Protein AF-A0A3M1EPH2-F1 (afdb_monomer_lite)

Radius of gyration: 22.28 Å; chains: 1; bounding box: 40×47×60 Å

Secondary structure (DSSP, 8-state):
-------STTSSSPPP--------PPP-GGGG-S-TT-HHHHHHHHHHHHHHHHHHHHHHHHHHHH-TT-SHHHHHHHHHHHHHHHHTT-

Structure (mmCIF, N/CA/C/O backbone):
data_AF-A0A3M1EPH2-F1
#
_entry.id   AF-A0A3M1EPH2-F1
#
loop_
_atom_site.group_PDB
_atom_site.id
_atom_site.type_symbol
_atom_site.label_atom_id
_atom_site.label_alt_id
_atom_site.label_comp_id
_atom_site.label_asym_id
_atom_site.label_entity_id
_atom_site.label_seq_id
_atom_site.pdbx_PDB_ins_code
_atom_site.Cartn_x
_atom_site.Cartn_y
_atom_site.Cartn_z
_atom_site.occupancy
_atom_site.B_iso_or_equiv
_atom_site.auth_seq_id
_atom_site.auth_comp_id
_atom_site.auth_asym_id
_atom_site.auth_atom_id
_atom_site.pdbx_PDB_model_num
ATOM 1 N N . LEU A 1 1 ? -7.961 28.310 6.040 1.00 52.00 1 LEU A N 1
ATOM 2 C CA . LEU A 1 1 ? -8.962 27.528 6.799 1.00 52.00 1 LEU A CA 1
ATOM 3 C C . LEU A 1 1 ? -8.251 26.296 7.358 1.00 52.00 1 LEU A C 1
ATOM 5 O O . LEU A 1 1 ? -7.733 25.526 6.560 1.00 52.00 1 LEU A O 1
ATOM 9 N N . PHE A 1 2 ? -8.130 26.138 8.680 1.00 59.25 2 PHE A N 1
ATOM 10 C CA . PHE A 1 2 ? -7.582 24.899 9.255 1.00 59.25 2 PHE A CA 1
ATOM 11 C C . PHE A 1 2 ? -8.599 23.758 9.059 1.00 59.25 2 PHE A C 1
ATOM 13 O O . PHE A 1 2 ? -9.795 23.994 9.251 1.00 59.25 2 PHE A O 1
ATOM 20 N N . PRO A 1 3 ? -8.183 22.543 8.656 1.00 67.38 3 PRO A N 1
ATOM 21 C CA . PRO A 1 3 ? -9.115 21.437 8.478 1.00 67.38 3 PRO A CA 1
ATOM 22 C C . PRO A 1 3 ? -9.688 21.008 9.836 1.00 67.38 3 PRO A C 1
ATOM 24 O O . PRO A 1 3 ? -8.968 20.524 10.706 1.00 67.38 3 PRO A O 1
ATOM 27 N N . PHE A 1 4 ? -11.002 21.165 10.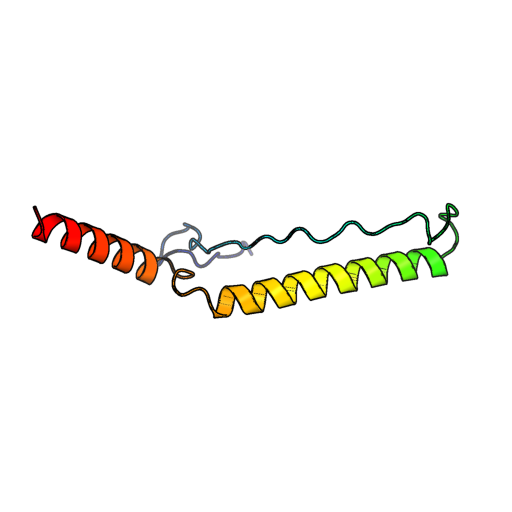016 1.00 61.47 4 PHE A N 1
ATOM 28 C CA . PHE A 1 4 ? -11.724 20.615 11.163 1.00 61.47 4 PHE A CA 1
ATOM 29 C C . PHE A 1 4 ? -11.837 19.098 11.006 1.00 61.47 4 PHE A C 1
ATOM 31 O O . PHE A 1 4 ? -12.708 18.584 10.300 1.00 61.47 4 PHE A O 1
ATOM 38 N N . VAL A 1 5 ? -10.943 18.361 11.659 1.00 63.00 5 VAL A N 1
ATOM 39 C CA . VAL A 1 5 ? -11.028 16.901 11.721 1.00 63.00 5 VAL A CA 1
ATOM 40 C C . VAL A 1 5 ? -12.199 16.540 12.640 1.00 63.00 5 VAL A C 1
ATOM 42 O O . VAL A 1 5 ? -12.150 16.794 13.840 1.00 63.00 5 VAL A O 1
ATOM 45 N N . LYS A 1 6 ? -13.276 15.956 12.092 1.00 60.09 6 LYS A N 1
ATOM 46 C CA . LYS A 1 6 ? -14.393 15.431 12.898 1.00 60.09 6 LYS A CA 1
ATOM 47 C C . LYS A 1 6 ? -13.922 14.208 13.689 1.00 60.09 6 LYS A C 1
ATOM 49 O O . LYS A 1 6 ? -13.934 13.078 13.194 1.00 60.09 6 LYS A O 1
ATOM 54 N N . GLY A 1 7 ? -13.490 14.464 14.916 1.00 67.62 7 GLY A N 1
ATOM 55 C CA . GLY A 1 7 ? -13.048 13.479 15.887 1.00 67.62 7 GLY A CA 1
ATOM 56 C C . GLY A 1 7 ? -14.169 12.632 16.497 1.00 67.62 7 GLY A C 1
ATOM 57 O O . GLY A 1 7 ? -15.203 12.355 15.870 1.00 67.62 7 GLY A O 1
ATOM 58 N N . ILE A 1 8 ? -13.960 12.192 17.738 1.00 73.25 8 ILE A N 1
ATOM 59 C CA . ILE A 1 8 ? -15.000 11.573 18.570 1.00 73.25 8 ILE A CA 1
ATOM 60 C C . ILE A 1 8 ? -15.880 12.687 19.162 1.00 73.25 8 ILE A C 1
ATOM 62 O O . ILE A 1 8 ? -15.453 13.410 20.060 1.00 73.25 8 ILE A O 1
ATOM 66 N N . GLY A 1 9 ? -17.121 12.827 18.688 1.00 68.62 9 GLY A N 1
ATOM 67 C CA . GLY A 1 9 ? -18.055 13.834 19.216 1.00 68.62 9 GLY A CA 1
ATOM 68 C C . GLY A 1 9 ? -17.518 15.273 19.074 1.00 68.62 9 GLY A C 1
ATOM 69 O O . GLY A 1 9 ? -16.937 15.581 18.034 1.00 68.62 9 GLY A O 1
ATOM 70 N N . PRO A 1 10 ? -17.689 16.153 20.083 1.00 79.12 10 PRO A N 1
ATOM 71 C CA . PRO A 1 10 ? -17.162 17.523 20.061 1.00 79.12 10 PRO A CA 1
ATOM 72 C C . PRO A 1 10 ? -15.651 17.604 20.349 1.00 79.12 10 PRO A C 1
ATOM 74 O O . PRO A 1 10 ? -15.109 18.700 20.460 1.00 79.12 10 PRO A O 1
ATOM 77 N N . THR A 1 11 ? -14.962 16.470 20.521 1.00 75.81 11 THR A N 1
ATOM 78 C CA . THR A 1 11 ? -13.543 16.465 20.894 1.00 75.81 11 THR A CA 1
ATOM 79 C C . THR A 1 11 ? -12.635 16.623 19.669 1.00 75.81 11 THR A C 1
ATOM 81 O O . THR A 1 11 ? -12.959 16.122 18.587 1.00 75.81 11 THR A O 1
ATOM 84 N N . PRO A 1 12 ? -11.450 17.238 19.831 1.00 75.06 12 PRO A N 1
ATOM 85 C CA . PRO A 1 12 ? -10.437 17.303 18.778 1.00 75.06 12 PRO A CA 1
ATOM 86 C C . PRO A 1 12 ? -9.701 15.966 18.568 1.00 75.06 12 PRO A C 1
ATOM 88 O O . PRO A 1 12 ? -8.773 15.895 17.765 1.00 75.06 12 PRO A O 1
ATOM 91 N N . LEU A 1 13 ? -10.074 14.899 19.288 1.00 76.69 13 LEU A N 1
ATOM 92 C CA . LEU A 1 13 ? -9.394 13.610 19.207 1.00 76.69 13 LEU A CA 1
ATOM 93 C C . LEU A 1 13 ? -9.788 12.868 17.924 1.00 76.69 13 LEU A C 1
ATOM 95 O O . LEU A 1 13 ? -10.981 12.649 17.697 1.00 76.69 13 LEU A O 1
ATOM 99 N N . PRO A 1 14 ? -8.825 12.415 17.103 1.00 74.00 14 PRO A N 1
ATOM 100 C CA . PRO A 1 14 ? -9.124 11.692 15.874 1.00 74.00 14 PRO A CA 1
ATOM 101 C C . PRO A 1 14 ? -9.891 10.400 16.173 1.00 74.00 14 PRO A C 1
ATOM 103 O O . PRO A 1 14 ? -9.613 9.693 17.142 1.00 74.00 14 PRO A O 1
ATOM 106 N N . ARG A 1 15 ? -10.867 10.066 15.320 1.00 74.56 15 ARG A N 1
ATOM 107 C CA . ARG A 1 15 ? -11.624 8.815 15.449 1.00 74.56 15 ARG A CA 1
ATOM 108 C C . ARG A 1 15 ? -10.678 7.633 15.200 1.00 74.56 15 ARG A C 1
ATOM 110 O O . ARG A 1 15 ? -10.112 7.558 14.108 1.00 74.56 15 ARG A O 1
ATOM 117 N N . PRO A 1 16 ? -10.526 6.692 16.144 1.00 75.75 16 PRO A N 1
ATOM 118 C CA . PRO A 1 16 ? -9.638 5.564 15.932 1.00 75.75 16 PRO A CA 1
ATOM 119 C C . PRO A 1 16 ? -10.239 4.649 14.859 1.00 75.75 16 PRO A C 1
ATOM 121 O O . PRO A 1 16 ? -11.394 4.228 14.935 1.00 75.75 16 PRO A O 1
ATOM 124 N N . VAL A 1 17 ? -9.459 4.376 13.821 1.00 78.00 17 VAL A N 1
ATOM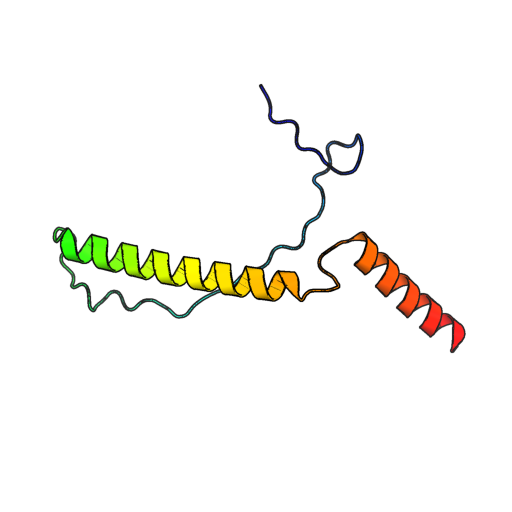 125 C CA . VAL A 1 17 ? -9.844 3.525 12.691 1.00 78.00 17 VAL A CA 1
ATOM 126 C C . VAL A 1 17 ? -8.812 2.422 12.533 1.00 78.00 17 VAL A C 1
ATOM 128 O O . VAL A 1 17 ? -7.617 2.648 12.719 1.00 78.00 17 VAL A O 1
ATOM 131 N N . ARG A 1 18 ? -9.257 1.208 12.192 1.00 85.75 18 ARG A N 1
ATOM 132 C CA . ARG A 1 18 ? -8.326 0.113 11.907 1.00 85.75 18 ARG A CA 1
ATOM 133 C C . ARG A 1 18 ? -7.586 0.398 10.600 1.00 85.75 18 ARG A C 1
ATOM 135 O O . ARG A 1 18 ? -8.221 0.564 9.558 1.00 85.75 18 ARG A O 1
ATOM 142 N N . MET A 1 19 ? -6.259 0.423 10.667 1.00 90.00 19 MET A N 1
ATOM 143 C CA . MET A 1 19 ? -5.388 0.470 9.496 1.00 90.00 19 MET A CA 1
ATOM 144 C C . MET A 1 19 ? -5.098 -0.954 9.023 1.00 90.00 19 MET A C 1
ATOM 146 O O . MET A 1 19 ? -4.945 -1.865 9.838 1.00 90.00 19 MET A O 1
ATOM 150 N N . TYR A 1 20 ? -5.058 -1.140 7.709 1.00 94.06 20 TYR A N 1
ATOM 151 C CA . TYR A 1 20 ? -4.752 -2.416 7.076 1.00 94.06 20 TYR A CA 1
ATOM 152 C C . TYR A 1 20 ? -3.534 -2.213 6.188 1.00 94.06 20 TYR A C 1
ATOM 154 O O . TYR A 1 20 ? -3.502 -1.258 5.415 1.00 94.06 20 TYR A O 1
ATOM 162 N N . PHE A 1 21 ? -2.564 -3.112 6.302 1.00 95.88 21 PHE A N 1
ATOM 163 C CA . PHE A 1 21 ? -1.313 -3.061 5.560 1.00 95.88 21 PHE A CA 1
ATOM 164 C C . PHE A 1 21 ? -1.158 -4.350 4.765 1.00 95.88 21 PHE A C 1
ATOM 166 O O . PHE A 1 21 ? -1.554 -5.421 5.228 1.00 95.88 21 PHE A O 1
ATOM 173 N N . TYR A 1 22 ? -0.603 -4.229 3.568 1.00 96.31 22 TYR A N 1
ATOM 174 C CA . TYR A 1 22 ? -0.290 -5.349 2.698 1.00 96.31 22 TYR A CA 1
ATOM 175 C C . TYR A 1 22 ? 1.057 -5.075 2.044 1.00 96.31 22 TYR A C 1
ATOM 177 O O . TYR A 1 22 ? 1.267 -3.992 1.501 1.00 96.31 22 TYR A O 1
ATOM 185 N N . PHE A 1 23 ? 1.947 -6.057 2.122 1.00 96.69 23 PHE A N 1
ATOM 186 C CA . PHE A 1 23 ? 3.238 -6.053 1.451 1.00 96.69 23 PHE A CA 1
ATOM 187 C C . PHE A 1 23 ? 3.159 -7.107 0.351 1.00 96.69 23 PHE A C 1
ATOM 189 O O . PHE A 1 23 ? 2.940 -8.281 0.646 1.00 96.69 23 PHE A O 1
ATOM 196 N N . GLY A 1 24 ? 3.224 -6.654 -0.899 1.00 95.06 24 GLY A N 1
ATOM 197 C CA . GLY A 1 24 ? 3.176 -7.526 -2.067 1.00 95.06 24 GLY A CA 1
ATOM 198 C C . GLY A 1 24 ? 4.533 -8.141 -2.388 1.00 95.06 24 GLY A C 1
ATOM 199 O O . GLY A 1 24 ? 5.541 -7.830 -1.749 1.00 95.06 24 GLY A O 1
ATOM 200 N N . GLU A 1 25 ? 4.542 -8.988 -3.413 1.00 96.62 25 GLU A N 1
ATOM 201 C CA . GLU A 1 25 ? 5.778 -9.540 -3.957 1.00 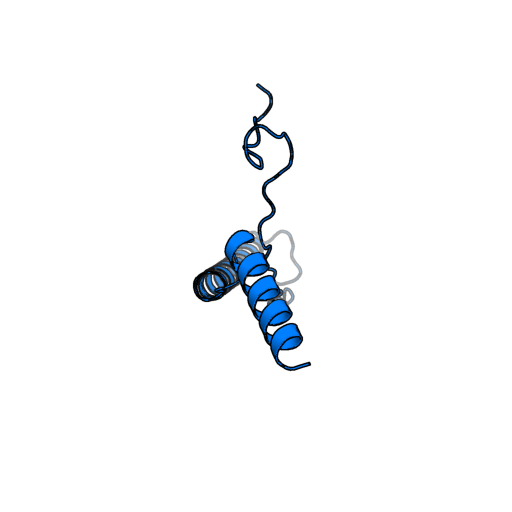96.62 25 GLU A CA 1
ATOM 202 C C . GLU A 1 25 ? 6.678 -8.429 -4.528 1.00 96.62 25 GLU A C 1
ATOM 204 O O . GLU A 1 25 ? 6.170 -7.452 -5.094 1.00 96.62 25 GLU A O 1
ATOM 209 N N . PRO A 1 26 ? 8.011 -8.556 -4.407 1.00 96.88 26 PRO A N 1
ATOM 210 C CA . PRO A 1 26 ? 8.939 -7.620 -5.024 1.00 96.88 26 PRO A CA 1
ATOM 211 C C . PRO A 1 26 ? 8.786 -7.576 -6.549 1.00 96.88 26 PRO A C 1
ATOM 213 O O . PRO A 1 26 ? 8.677 -8.609 -7.209 1.00 96.88 26 PRO A O 1
ATOM 216 N N . ILE A 1 27 ? 8.861 -6.374 -7.118 1.00 95.38 27 ILE A N 1
ATOM 217 C CA . ILE A 1 27 ? 8.922 -6.181 -8.569 1.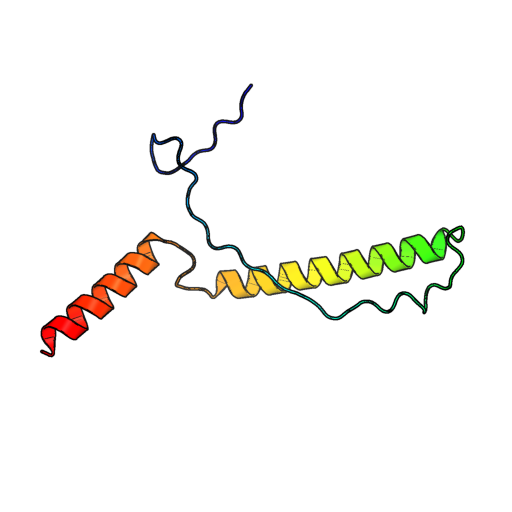00 95.38 27 ILE A CA 1
ATOM 218 C C . ILE A 1 27 ? 10.375 -6.333 -9.025 1.00 95.38 27 ILE A C 1
ATOM 220 O O . ILE A 1 27 ? 11.248 -5.581 -8.583 1.00 95.38 27 ILE A O 1
ATOM 224 N N . ASP A 1 28 ? 10.646 -7.288 -9.921 1.00 94.38 28 ASP A N 1
ATOM 225 C CA . ASP A 1 28 ? 11.96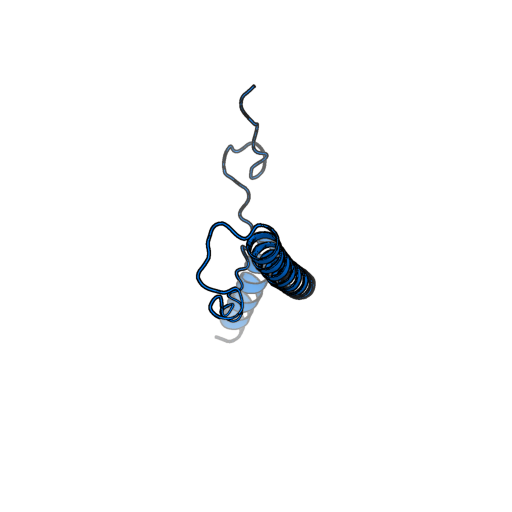6 -7.408 -10.545 1.00 94.38 28 ASP A CA 1
ATOM 226 C C . ASP A 1 28 ? 12.172 -6.274 -11.551 1.00 94.38 28 ASP A C 1
ATOM 228 O O . ASP A 1 28 ? 11.618 -6.273 -12.651 1.00 94.38 28 ASP A O 1
ATOM 232 N N . THR A 1 29 ? 12.991 -5.297 -11.173 1.00 93.00 29 THR A N 1
ATOM 233 C CA . THR A 1 29 ? 13.288 -4.131 -12.006 1.00 93.00 29 THR A CA 1
ATOM 234 C C . THR A 1 29 ? 14.304 -4.430 -13.106 1.00 93.00 29 THR A C 1
ATOM 236 O O . THR A 1 29 ? 14.384 -3.682 -14.079 1.00 93.00 29 THR A O 1
ATOM 239 N N . LYS A 1 30 ? 15.060 -5.537 -13.015 1.00 91.62 30 LYS A N 1
ATOM 240 C CA . LYS A 1 30 ? 16.154 -5.840 -13.956 1.00 91.62 30 LYS A CA 1
ATOM 241 C C . LYS A 1 30 ? 15.655 -6.063 -15.383 1.00 91.62 30 LYS A C 1
ATOM 243 O O . LYS A 1 30 ? 16.375 -5.756 -16.333 1.00 91.62 30 LYS A O 1
ATOM 248 N N . ARG A 1 31 ? 14.421 -6.551 -15.546 1.00 89.75 31 ARG A N 1
ATOM 249 C CA . ARG A 1 31 ? 13.788 -6.766 -16.860 1.00 89.75 31 ARG A CA 1
ATOM 250 C C . ARG A 1 31 ? 13.476 -5.479 -17.624 1.00 89.75 31 ARG A C 1
ATOM 252 O O . ARG A 1 31 ? 13.308 -5.531 -18.837 1.00 89.75 31 ARG A O 1
ATOM 259 N N . PHE A 1 32 ? 13.449 -4.335 -16.941 1.00 88.31 32 PHE A N 1
ATOM 260 C CA . PHE A 1 32 ? 13.272 -3.017 -17.555 1.00 88.31 32 PHE A CA 1
ATOM 261 C C . PHE A 1 32 ? 14.610 -2.364 -17.936 1.00 88.31 32 PHE A C 1
ATOM 263 O O . PHE A 1 32 ? 14.652 -1.194 -18.295 1.00 88.31 32 PHE A O 1
ATOM 270 N N . GLY A 1 33 ? 15.714 -3.115 -17.900 1.00 85.06 33 GLY A N 1
ATOM 271 C CA . GLY A 1 33 ? 17.033 -2.622 -18.282 1.00 85.06 33 GLY A CA 1
ATOM 272 C C . GLY A 1 33 ? 17.667 -1.693 -17.245 1.00 85.06 33 GLY A C 1
ATOM 273 O O . GLY A 1 33 ? 17.134 -1.446 -16.168 1.00 85.06 33 GLY A O 1
ATOM 274 N N . LYS A 1 34 ? 18.871 -1.214 -17.568 1.00 82.00 34 LYS A N 1
ATOM 275 C CA . LYS A 1 34 ? 19.645 -0.283 -16.726 1.00 82.00 34 LYS A CA 1
ATOM 276 C C . LYS A 1 34 ? 19.595 1.160 -17.225 1.00 82.00 34 LYS A C 1
ATOM 278 O O . LYS A 1 34 ? 20.140 2.041 -16.571 1.00 82.00 34 LYS A O 1
ATOM 283 N N . ASP A 1 35 ? 19.010 1.370 -18.399 1.00 80.69 35 ASP A N 1
ATOM 284 C CA . ASP A 1 35 ? 18.978 2.672 -19.043 1.00 80.69 35 ASP A CA 1
ATOM 285 C C . ASP A 1 35 ? 17.846 3.505 -18.446 1.00 80.69 35 ASP A C 1
ATOM 287 O O . ASP A 1 35 ? 16.668 3.267 -18.715 1.00 80.69 35 ASP A O 1
ATOM 291 N N . ALA A 1 36 ? 18.224 4.449 -17.590 1.00 72.56 36 ALA A N 1
ATOM 292 C CA . ALA A 1 36 ? 17.283 5.344 -16.944 1.00 72.56 36 ALA A CA 1
ATOM 293 C C . ALA A 1 36 ? 16.657 6.341 -17.930 1.00 72.56 36 ALA A C 1
ATOM 295 O O . ALA A 1 36 ? 15.635 6.925 -17.583 1.00 72.56 36 ALA A O 1
ATOM 296 N N . GLU A 1 37 ? 17.211 6.515 -19.136 1.00 80.19 37 GLU A N 1
ATOM 297 C CA . GLU A 1 37 ? 16.747 7.492 -20.128 1.00 80.19 37 GLU A CA 1
ATOM 298 C C . GLU A 1 37 ? 15.662 6.936 -21.063 1.00 80.19 37 GLU A C 1
ATOM 300 O O . GLU A 1 37 ? 14.898 7.709 -21.646 1.00 80.19 37 GLU A O 1
ATOM 305 N N . ASP A 1 38 ? 15.469 5.615 -21.102 1.00 89.38 38 ASP A N 1
ATOM 306 C CA . ASP A 1 38 ? 14.397 4.982 -21.877 1.00 89.38 38 ASP A CA 1
ATOM 307 C C . ASP A 1 38 ? 13.016 5.205 -21.232 1.00 89.38 38 ASP A C 1
ATOM 309 O O . ASP A 1 38 ? 12.602 4.534 -20.279 1.00 89.38 38 ASP A O 1
ATOM 313 N N . GLU A 1 39 ? 12.285 6.175 -21.777 1.00 91.56 39 GLU A N 1
ATOM 314 C CA . GLU A 1 39 ? 10.969 6.590 -21.299 1.00 91.56 39 GLU A CA 1
ATOM 315 C C . GLU A 1 39 ? 9.933 5.465 -21.311 1.00 91.56 39 GLU A C 1
ATOM 317 O O . GLU A 1 39 ? 9.179 5.314 -20.344 1.00 91.56 39 GLU A O 1
ATOM 322 N N . ALA A 1 40 ? 9.929 4.631 -22.351 1.00 92.19 40 ALA A N 1
ATOM 323 C CA . ALA A 1 40 ? 8.979 3.533 -22.463 1.00 92.19 40 ALA A CA 1
ATOM 324 C C . ALA A 1 40 ? 9.196 2.509 -21.341 1.00 92.19 40 ALA A C 1
ATOM 326 O O . ALA A 1 40 ? 8.235 2.060 -20.710 1.00 92.19 40 ALA A O 1
ATOM 327 N N . LYS A 1 41 ? 10.458 2.190 -21.030 1.00 92.31 41 LYS A N 1
ATOM 328 C CA . LYS A 1 41 ? 10.796 1.269 -19.934 1.00 92.31 41 LYS A CA 1
ATOM 329 C C . LYS A 1 41 ? 10.440 1.844 -18.563 1.00 92.31 41 LYS A C 1
ATOM 331 O O . LYS A 1 41 ? 9.922 1.110 -17.719 1.00 92.31 41 LYS A O 1
ATOM 336 N N . ARG A 1 42 ? 10.629 3.154 -18.347 1.00 91.25 42 ARG A N 1
ATOM 337 C CA . ARG A 1 42 ? 10.199 3.829 -17.107 1.00 91.25 42 ARG A CA 1
ATOM 338 C C . ARG A 1 42 ? 8.686 3.762 -16.915 1.00 91.25 42 ARG A C 1
ATOM 340 O O . ARG A 1 42 ? 8.225 3.439 -15.819 1.00 91.25 42 ARG A O 1
ATOM 347 N N . PHE A 1 43 ? 7.913 4.054 -17.960 1.00 94.50 43 PHE A N 1
ATOM 348 C CA . PHE A 1 43 ? 6.456 3.983 -17.878 1.00 94.50 43 PHE A CA 1
ATOM 349 C C . PHE A 1 43 ? 5.958 2.557 -17.670 1.00 94.50 43 PHE A C 1
ATOM 351 O O . PHE A 1 43 ? 5.054 2.360 -16.865 1.00 94.50 43 PHE A O 1
ATOM 358 N N . ALA A 1 44 ? 6.585 1.564 -18.301 1.00 94.69 44 ALA A N 1
ATOM 359 C CA . ALA A 1 44 ? 6.234 0.166 -18.084 1.00 94.69 44 ALA A CA 1
ATOM 360 C C . ALA A 1 44 ? 6.440 -0.262 -16.616 1.00 94.69 44 ALA A C 1
ATOM 362 O O . ALA A 1 44 ? 5.534 -0.837 -16.015 1.00 94.69 44 ALA A O 1
ATOM 363 N N . LEU A 1 45 ? 7.580 0.086 -16.002 1.00 94.62 45 LEU A N 1
ATOM 364 C CA . LEU A 1 45 ? 7.831 -0.200 -14.583 1.00 94.62 45 LEU A CA 1
ATOM 365 C C . LEU A 1 45 ? 6.838 0.526 -13.658 1.00 94.62 45 LEU A C 1
ATOM 367 O O . LEU A 1 45 ? 6.344 -0.052 -12.684 1.00 94.62 45 LEU A O 1
ATOM 371 N N . ARG A 1 46 ? 6.544 1.800 -13.948 1.00 95.06 46 ARG A N 1
ATOM 372 C CA . ARG A 1 46 ? 5.556 2.591 -13.201 1.00 95.06 46 ARG A CA 1
ATOM 373 C C . ARG A 1 46 ? 4.185 1.929 -13.241 1.00 95.06 46 ARG A C 1
ATOM 375 O O . ARG A 1 46 ? 3.538 1.821 -12.202 1.00 95.06 46 ARG A O 1
ATOM 382 N N . ASP A 1 47 ? 3.740 1.544 -14.427 1.00 97.44 47 ASP A N 1
ATOM 383 C CA . ASP A 1 47 ? 2.405 1.002 -14.634 1.00 97.44 47 ASP A CA 1
ATOM 384 C C . ASP A 1 47 ? 2.263 -0.367 -13.970 1.00 97.44 47 ASP A C 1
ATOM 386 O O . ASP A 1 47 ? 1.285 -0.595 -13.267 1.00 97.44 47 ASP A O 1
ATOM 390 N N . GLU A 1 48 ? 3.291 -1.213 -14.030 1.00 97.31 48 GLU A N 1
ATOM 391 C CA . GLU A 1 48 ? 3.298 -2.460 -13.267 1.00 97.31 48 GLU A CA 1
ATOM 392 C C . GLU A 1 48 ? 3.246 -2.224 -11.747 1.00 97.31 48 GLU A C 1
ATOM 394 O O . GLU A 1 48 ? 2.504 -2.890 -11.022 1.00 97.31 48 GLU A O 1
ATOM 399 N N . THR A 1 49 ? 3.996 -1.235 -11.252 1.00 97.19 49 THR A N 1
ATOM 400 C CA . THR A 1 49 ? 3.972 -0.863 -9.829 1.00 97.19 49 THR A CA 1
ATOM 401 C C . THR A 1 49 ? 2.593 -0.359 -9.407 1.00 97.19 49 THR A C 1
ATOM 403 O O . THR A 1 49 ? 2.095 -0.739 -8.344 1.00 97.19 49 THR A O 1
ATOM 406 N N . ARG A 1 50 ? 1.954 0.474 -10.238 1.00 98.38 50 ARG A N 1
ATOM 407 C CA . ARG A 1 50 ? 0.575 0.937 -10.030 1.00 98.38 50 ARG A CA 1
ATOM 408 C C . ARG A 1 50 ? -0.364 -0.258 -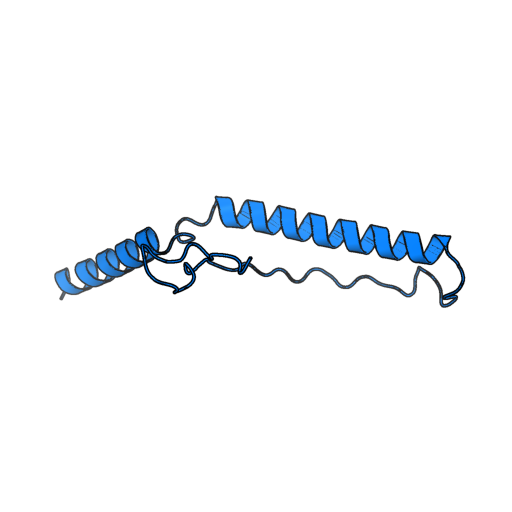9.918 1.00 98.38 50 ARG A C 1
ATOM 410 O O . ARG A 1 50 ? -1.090 -0.354 -8.931 1.00 98.38 50 ARG A O 1
ATOM 417 N N . ASP A 1 51 ? -0.314 -1.168 -10.882 1.00 98.38 51 ASP A N 1
ATOM 418 C CA . ASP A 1 51 ? -1.230 -2.303 -10.957 1.00 98.38 51 ASP A CA 1
ATOM 419 C C . ASP A 1 51 ? -1.070 -3.230 -9.731 1.00 98.38 51 ASP A C 1
ATOM 421 O O . ASP A 1 51 ? -2.063 -3.657 -9.133 1.00 98.38 51 ASP A O 1
ATOM 425 N N . ALA A 1 52 ? 0.165 -3.464 -9.267 1.00 98.31 52 ALA A N 1
ATOM 426 C CA . ALA A 1 52 ? 0.439 -4.226 -8.044 1.00 98.31 52 ALA A CA 1
ATOM 427 C C . ALA A 1 52 ? -0.134 -3.552 -6.780 1.00 98.31 52 ALA A C 1
ATOM 429 O O . ALA A 1 52 ? -0.735 -4.213 -5.923 1.00 98.31 52 ALA A O 1
ATOM 430 N N . VAL A 1 53 ? 0.007 -2.227 -6.663 1.00 98.38 53 VAL A N 1
ATOM 431 C CA . VAL A 1 53 ? -0.558 -1.451 -5.547 1.00 98.38 53 VAL A CA 1
ATOM 432 C C . VAL A 1 53 ? -2.088 -1.475 -5.579 1.00 98.38 53 VAL A C 1
ATOM 434 O O . VAL A 1 53 ? -2.721 -1.699 -4.543 1.00 98.38 53 VAL A O 1
ATOM 437 N N . GLU A 1 54 ? -2.704 -1.291 -6.746 1.00 98.56 54 GLU A N 1
ATOM 438 C CA . GLU A 1 54 ? -4.162 -1.327 -6.915 1.00 98.56 54 GLU A CA 1
ATOM 439 C C . GLU A 1 54 ? -4.750 -2.707 -6.596 1.00 98.56 54 GLU A C 1
ATOM 441 O O . GLU A 1 54 ? -5.786 -2.807 -5.919 1.00 98.56 54 GLU A O 1
ATOM 446 N N . ALA A 1 55 ? -4.061 -3.781 -6.991 1.00 98.25 55 ALA A N 1
ATOM 447 C CA . ALA A 1 55 ? -4.413 -5.144 -6.610 1.00 98.25 55 ALA A CA 1
ATOM 448 C C . ALA A 1 55 ? -4.362 -5.331 -5.082 1.00 98.25 55 ALA A C 1
ATOM 450 O O . ALA A 1 55 ? -5.322 -5.830 -4.483 1.00 98.25 55 ALA A O 1
ATOM 451 N N . GLY A 1 56 ? -3.298 -4.851 -4.428 1.00 98.06 56 GLY A N 1
ATOM 452 C CA . GLY A 1 56 ? -3.162 -4.865 -2.969 1.00 98.06 56 GLY A CA 1
ATOM 453 C C . GLY A 1 56 ? -4.270 -4.080 -2.253 1.00 98.06 56 GLY A C 1
ATOM 454 O O . GLY A 1 56 ? -4.872 -4.567 -1.291 1.00 98.06 56 GLY A O 1
ATOM 455 N N . ILE A 1 57 ? -4.620 -2.891 -2.753 1.00 98.19 57 ILE A N 1
ATOM 456 C CA . ILE A 1 57 ? -5.738 -2.089 -2.230 1.00 98.19 57 ILE A CA 1
ATOM 457 C C . ILE A 1 57 ? -7.060 -2.847 -2.383 1.00 98.19 57 ILE A C 1
ATOM 459 O O . ILE A 1 57 ? -7.859 -2.893 -1.442 1.00 98.19 57 ILE A O 1
ATOM 463 N N . THR A 1 58 ? -7.299 -3.464 -3.540 1.00 98.25 58 THR A N 1
ATOM 464 C CA . THR A 1 58 ? -8.509 -4.251 -3.810 1.00 98.25 58 THR A CA 1
ATOM 465 C C . THR A 1 58 ? -8.631 -5.429 -2.845 1.00 98.25 58 THR A C 1
ATOM 467 O O . THR A 1 58 ? -9.693 -5.631 -2.238 1.00 98.25 58 THR A O 1
ATOM 470 N N . TYR A 1 59 ? -7.530 -6.151 -2.627 1.00 97.31 59 TYR A N 1
ATOM 471 C CA . TYR A 1 59 ? -7.429 -7.214 -1.632 1.00 97.31 59 TYR A CA 1
ATOM 472 C C . TYR A 1 59 ? -7.775 -6.708 -0.222 1.00 97.31 59 TYR A C 1
ATOM 474 O O . TYR A 1 59 ? -8.685 -7.237 0.425 1.00 97.31 59 TYR A O 1
ATOM 482 N N . LEU A 1 60 ? -7.145 -5.619 0.230 1.00 97.31 60 LEU A N 1
ATOM 483 C CA . LEU A 1 60 ? -7.389 -5.039 1.554 1.00 97.31 60 LEU A CA 1
ATOM 484 C C . LEU A 1 60 ? -8.826 -4.538 1.732 1.00 97.31 60 LEU A C 1
ATOM 486 O O . LEU A 1 60 ? -9.408 -4.667 2.811 1.00 97.31 60 LEU A O 1
ATOM 490 N N . ARG A 1 61 ? -9.443 -3.988 0.681 1.00 96.00 61 ARG A N 1
ATOM 491 C CA . ARG A 1 61 ? -10.853 -3.574 0.705 1.00 96.00 61 ARG A CA 1
ATOM 492 C C . ARG A 1 61 ? -11.781 -4.774 0.862 1.00 96.00 61 ARG A C 1
ATOM 494 O O . ARG A 1 61 ? -12.746 -4.678 1.621 1.00 96.00 61 ARG A O 1
ATOM 501 N N . LYS A 1 62 ? -11.495 -5.892 0.185 1.00 96.38 62 LYS A N 1
ATOM 502 C CA . LYS A 1 62 ? -12.243 -7.149 0.347 1.00 96.38 62 LYS A CA 1
ATOM 503 C C . LYS A 1 62 ? -12.100 -7.688 1.769 1.00 96.38 62 LYS A C 1
ATOM 505 O O . LYS A 1 62 ? -13.119 -7.941 2.407 1.00 96.38 62 LYS A O 1
ATOM 510 N N . TYR A 1 63 ? -10.873 -7.746 2.284 1.00 94.75 63 TYR A N 1
ATOM 511 C CA . TYR A 1 63 ? -10.586 -8.168 3.655 1.00 94.75 63 TYR A CA 1
ATOM 512 C C . TYR A 1 63 ? -11.324 -7.299 4.688 1.00 94.75 63 TYR A C 1
ATOM 514 O O . TYR A 1 63 ? -12.063 -7.804 5.530 1.00 94.75 63 TYR A O 1
ATOM 522 N N . ARG A 1 64 ? -11.244 -5.967 4.559 1.00 93.38 64 ARG A N 1
ATOM 523 C CA . ARG A 1 64 ? -11.939 -5.015 5.444 1.00 93.38 64 ARG A CA 1
ATOM 524 C C . ARG A 1 64 ? -13.462 -5.184 5.443 1.00 93.38 64 ARG A C 1
ATOM 526 O O . ARG A 1 64 ? -14.098 -4.902 6.457 1.00 93.38 64 ARG A O 1
ATOM 533 N N . ARG A 1 65 ? -14.082 -5.578 4.324 1.00 92.19 65 ARG A N 1
ATOM 534 C CA . ARG A 1 65 ? -15.541 -5.805 4.280 1.00 92.19 65 ARG A CA 1
ATOM 535 C C . ARG A 1 65 ? -15.964 -6.998 5.136 1.00 92.19 65 ARG A C 1
ATOM 537 O O . ARG A 1 65 ? -17.058 -6.955 5.686 1.00 92.19 65 ARG A O 1
ATOM 544 N N . GLN A 1 66 ? -15.099 -8.001 5.262 1.00 90.69 66 GLN A N 1
ATOM 545 C CA . GLN A 1 66 ? -15.349 -9.228 6.020 1.00 90.69 66 GLN A CA 1
ATOM 546 C C . GLN A 1 66 ? -14.939 -9.114 7.502 1.00 90.69 66 GLN A C 1
ATOM 548 O O . GLN A 1 66 ? -15.342 -9.944 8.311 1.00 90.69 66 GLN A O 1
ATOM 553 N N . ASP A 1 67 ? -14.185 -8.077 7.887 1.00 87.38 67 ASP A N 1
ATOM 554 C CA . ASP A 1 67 ? -13.771 -7.860 9.278 1.00 87.38 67 ASP A CA 1
ATOM 555 C C . ASP A 1 67 ? -14.921 -7.337 10.162 1.00 87.38 67 ASP A C 1
ATOM 557 O O . ASP A 1 67 ? -15.225 -6.140 10.193 1.00 87.38 67 ASP A O 1
ATOM 561 N N . LEU A 1 68 ? -15.520 -8.240 10.946 1.00 76.31 68 LEU A N 1
ATOM 562 C CA . LEU A 1 68 ? -16.559 -7.933 11.940 1.00 76.31 68 LEU A CA 1
ATOM 563 C C . LEU A 1 68 ? -16.057 -7.058 13.106 1.00 76.31 68 LEU A C 1
ATOM 565 O O . LEU A 1 68 ? -16.862 -6.472 13.826 1.00 76.31 68 LEU A O 1
ATOM 569 N N . LYS A 1 69 ? -14.735 -6.945 13.301 1.00 75.00 69 LYS A N 1
ATOM 570 C CA . LYS A 1 69 ? -14.101 -6.177 14.387 1.00 75.00 69 LYS A CA 1
ATOM 571 C C . LYS A 1 69 ? -13.511 -4.847 13.900 1.00 75.00 69 LYS A C 1
ATOM 573 O O . LYS A 1 69 ? -12.714 -4.233 14.621 1.00 75.00 69 LYS A O 1
ATOM 578 N N . LYS A 1 70 ? -13.861 -4.394 12.689 1.00 73.38 70 LYS A N 1
ATOM 579 C CA . LYS A 1 70 ? -13.312 -3.167 12.079 1.00 73.38 70 LYS A CA 1
ATOM 580 C C . LYS A 1 70 ? -13.693 -1.884 12.826 1.00 73.38 70 LYS A C 1
ATOM 582 O O . LYS A 1 70 ? -12.901 -0.943 12.829 1.00 73.38 70 LYS A O 1
ATOM 587 N N . ASP A 1 71 ? -14.858 -1.871 13.474 1.00 74.12 71 ASP A N 1
ATOM 588 C CA . ASP A 1 71 ? -15.379 -0.735 14.236 1.00 74.12 71 ASP A CA 1
ATOM 589 C C . ASP A 1 71 ? -15.086 -0.907 15.737 1.00 74.12 71 ASP A C 1
ATOM 591 O O . ASP A 1 71 ? -15.184 -2.006 16.289 1.00 74.12 71 ASP A O 1
ATOM 595 N N . LEU A 1 72 ? -14.728 0.188 16.415 1.00 70.00 72 LEU A N 1
ATOM 596 C CA . LEU A 1 72 ? -14.327 0.159 17.829 1.00 70.00 72 LEU A CA 1
ATOM 597 C C . LEU A 1 72 ? -15.451 -0.275 18.766 1.00 70.00 72 LEU A C 1
ATOM 599 O O . LEU A 1 72 ? -15.211 -1.063 19.674 1.00 70.00 72 LEU A O 1
ATOM 603 N N . LEU A 1 73 ? -16.665 0.243 18.559 1.00 73.12 73 LEU A N 1
ATOM 604 C CA . LEU A 1 73 ? -17.795 -0.024 19.450 1.00 73.12 73 LEU A CA 1
ATOM 605 C C . LEU A 1 73 ? -18.173 -1.516 19.450 1.00 73.12 73 LEU A C 1
ATOM 607 O O . LEU A 1 73 ? -18.202 -2.098 20.535 1.00 73.12 73 LEU A O 1
ATOM 611 N N . PRO A 1 74 ? -18.358 -2.184 18.289 1.00 70.31 74 PRO A N 1
ATOM 612 C CA . PRO A 1 74 ? -18.523 -3.635 18.247 1.00 70.31 74 PRO A CA 1
ATOM 613 C C . PRO A 1 74 ? -17.370 -4.398 18.898 1.00 70.31 74 PRO A C 1
ATOM 615 O O . PRO A 1 74 ? -17.615 -5.391 19.574 1.00 70.31 74 PRO A O 1
ATOM 618 N N . ARG A 1 75 ? -16.121 -3.937 18.737 1.00 71.69 75 ARG A N 1
ATOM 619 C CA . ARG A 1 75 ? -14.949 -4.592 19.331 1.00 71.69 75 ARG A CA 1
ATOM 620 C C . ARG A 1 75 ? -14.977 -4.551 20.858 1.00 71.69 75 ARG A C 1
ATOM 622 O O . ARG A 1 75 ? -14.812 -5.594 21.478 1.00 71.69 75 ARG A O 1
ATOM 629 N N . VAL A 1 76 ? -15.223 -3.380 21.447 1.00 75.94 76 VAL A N 1
ATOM 630 C CA . VAL A 1 76 ? -15.313 -3.212 22.907 1.00 75.94 76 VAL A CA 1
ATOM 631 C C . VAL A 1 76 ? -16.493 -4.008 23.469 1.00 75.94 76 VAL A C 1
ATOM 633 O O . VAL A 1 76 ? -16.341 -4.697 24.472 1.00 75.94 76 VAL A O 1
ATOM 636 N N . LEU A 1 77 ? -17.648 -3.992 22.793 1.00 80.06 77 LEU A N 1
ATOM 637 C CA . LEU A 1 77 ? -18.804 -4.819 23.159 1.00 80.06 77 LEU A CA 1
ATOM 638 C C . LEU A 1 77 ? -18.488 -6.318 23.119 1.00 80.06 77 LEU A C 1
ATOM 640 O O . LEU A 1 77 ? -18.914 -7.047 24.010 1.00 80.06 77 LEU A O 1
ATOM 644 N N . LEU A 1 78 ? -17.758 -6.785 22.102 1.00 75.69 78 LEU A N 1
ATOM 645 C CA . LEU A 1 78 ? -17.359 -8.187 21.989 1.00 75.69 78 LEU A CA 1
ATOM 646 C C . LEU A 1 78 ? -16.420 -8.587 23.136 1.00 75.69 78 LEU A C 1
ATOM 648 O O . LEU A 1 78 ? -16.676 -9.584 23.800 1.00 75.69 78 LEU A O 1
ATOM 652 N N . GLN A 1 79 ? -15.406 -7.764 23.422 1.00 81.19 79 GLN A N 1
ATOM 653 C CA . GLN A 1 79 ? -14.464 -7.996 24.523 1.00 81.19 79 GLN A CA 1
ATOM 654 C C . GLN A 1 79 ? -15.160 -7.989 25.889 1.00 81.19 79 GLN A C 1
ATOM 656 O O . GLN A 1 79 ? -14.873 -8.828 26.735 1.00 81.19 79 GLN A O 1
ATOM 661 N N . LEU A 1 80 ? -16.116 -7.078 26.102 1.00 81.88 80 LEU A N 1
ATOM 662 C CA . LEU A 1 80 ? -16.927 -7.052 27.321 1.00 81.88 80 LEU A CA 1
ATOM 663 C C . LEU A 1 80 ? -17.804 -8.301 27.451 1.00 81.88 80 LEU A C 1
ATOM 665 O O . LEU A 1 80 ? -17.912 -8.852 28.543 1.00 81.88 80 LEU A O 1
ATOM 669 N N . LYS A 1 81 ? -18.423 -8.765 26.357 1.00 83.62 81 LYS A N 1
ATOM 670 C CA . LYS A 1 81 ? -19.214 -10.005 26.359 1.00 83.62 81 LYS A CA 1
ATOM 671 C C . LYS A 1 81 ? -18.356 -11.220 26.708 1.00 83.62 81 LYS A C 1
ATOM 673 O O . LYS A 1 81 ? -18.790 -12.028 27.522 1.00 83.62 81 LYS A O 1
ATOM 678 N N . GLU A 1 82 ? -17.166 -11.330 26.121 1.00 86.38 82 GLU A N 1
ATOM 679 C CA . GLU A 1 82 ? -16.191 -12.390 26.417 1.00 86.38 82 GLU A CA 1
ATOM 680 C C . GLU A 1 82 ? -15.777 -12.346 27.901 1.00 86.38 82 GLU A C 1
ATOM 682 O O . GLU A 1 82 ? -15.947 -13.333 28.614 1.00 86.38 82 GLU A O 1
ATOM 687 N N . PHE A 1 83 ? -15.384 -11.172 28.408 1.00 87.06 83 PHE A N 1
ATOM 688 C CA . PHE A 1 83 ? -15.004 -10.968 29.811 1.00 87.06 83 PHE A CA 1
ATOM 689 C C . PHE A 1 83 ? -16.124 -11.315 30.810 1.00 87.06 83 PHE A C 1
ATOM 691 O O . PHE A 1 83 ? -15.893 -11.980 31.821 1.00 87.06 83 PHE A O 1
ATOM 698 N N . VAL A 1 84 ? -17.363 -10.886 30.544 1.00 88.00 84 VAL A N 1
ATOM 699 C CA . VAL A 1 84 ? -18.519 -11.199 31.404 1.00 88.00 84 VAL A CA 1
ATOM 700 C C . VAL A 1 84 ? -18.864 -12.692 31.355 1.00 88.00 84 VAL A C 1
ATOM 702 O O . VAL A 1 84 ? -19.253 -13.261 32.377 1.00 88.00 84 VAL A O 1
ATOM 705 N N . ALA A 1 85 ? -18.720 -13.345 30.198 1.00 87.81 85 ALA A N 1
ATOM 706 C CA . ALA A 1 85 ? -18.953 -14.781 30.060 1.00 87.81 85 ALA A CA 1
ATOM 707 C C . ALA A 1 85 ? -17.920 -15.616 30.836 1.00 87.81 85 ALA A C 1
ATOM 709 O O . ALA A 1 85 ? -18.296 -16.606 31.463 1.00 87.81 85 ALA A O 1
ATOM 710 N N . GLU A 1 86 ? -16.650 -15.201 30.846 1.00 87.81 86 GLU A N 1
ATOM 711 C CA . GLU A 1 86 ? -15.599 -15.812 31.672 1.00 87.81 86 GLU A CA 1
ATOM 712 C C . GLU A 1 86 ? -15.895 -15.653 33.168 1.00 87.81 86 GLU A C 1
ATOM 714 O O . GLU A 1 86 ? -15.825 -16.622 33.921 1.00 87.81 86 GLU A O 1
ATOM 719 N N . ARG A 1 87 ? -16.331 -14.460 33.595 1.00 83.44 87 ARG A N 1
ATOM 720 C CA . ARG A 1 87 ? -16.697 -14.177 34.994 1.00 83.44 87 ARG A CA 1
ATOM 721 C C . ARG A 1 87 ? -17.921 -14.940 35.500 1.00 83.44 87 ARG A C 1
ATOM 723 O O . ARG A 1 87 ? -18.029 -15.121 36.701 1.00 83.44 87 ARG A O 1
ATOM 730 N N . ARG A 1 88 ? -18.839 -15.370 34.626 1.00 77.12 88 ARG A N 1
ATOM 731 C CA . ARG A 1 88 ? -19.999 -16.207 35.002 1.00 77.12 88 ARG A CA 1
ATOM 732 C C . ARG A 1 88 ? -19.671 -17.696 35.148 1.00 77.12 88 ARG A C 1
ATOM 734 O O . ARG A 1 88 ? -20.511 -18.433 35.651 1.00 77.12 88 ARG A O 1
ATOM 741 N N . LYS A 1 89 ? -18.520 -18.148 34.640 1.00 69.88 89 LYS A N 1
ATOM 742 C CA . LYS A 1 89 ? -18.071 -19.549 34.722 1.00 69.88 89 LYS A CA 1
ATOM 743 C C . LYS A 1 89 ? -17.144 -19.825 35.912 1.00 69.88 89 LYS A C 1
ATOM 745 O O . LYS A 1 89 ? -16.861 -20.993 36.166 1.00 69.88 89 LYS A O 1
ATOM 750 N N . SER A 1 90 ? -16.671 -18.778 36.590 1.00 55.62 90 SER A N 1
ATOM 751 C CA . SER A 1 90 ? -15.909 -18.835 37.844 1.00 55.62 90 SER A CA 1
ATOM 752 C C . SER A 1 90 ? -16.809 -18.555 39.037 1.00 55.62 90 SER A C 1
ATOM 754 O O . SER A 1 90 ? -16.368 -18.934 40.142 1.00 55.62 90 SER A O 1
#

Sequence (90 aa):
LFPFVKGIGPTPLPRPVRMYFYFGEPIDTKRFGKDAEDEAKRFALRDETRDAVEAGITYLRKYRRQDLKKDLLPRVLLQLKEFVAERRKS

pLDDT: mean 84.72, std 11.79, range [52.0, 98.56]

Foldseek 3Di:
DPDQQPDDPPDSHHDDFDDDDDDDDDDDLPVLPPDPPPPVSVVVSVVVVVVRVVVVVVVVVVVCVPDPCRHPVSVVVVVVVVVVVVVVVD